Protein AF-A0A3S5AB88-F1 (afdb_monomer_lite)

Radius of gyration: 15.54 Å; chains: 1; bounding box: 28×22×49 Å

Secondary structure (DSSP, 8-state):
---HHHHHHHHHHHHT-HHHHHHHHTT-SSTTHHHHHHHHHHHGGGT-SS-TT-----TT-SS-HHHHHHHHTS---

InterPro domains:
  IPR002877 Ribosomal RNA methyltransferase, FtsJ domain [PF01728] (28-69)
  IPR029063 S-adenosyl-L-methionine-dependent methyltransferase superfamily [G3DSA:3.40.50.150] (25-73)
  IPR029063 S-adenosyl-L-methionine-dependent methyltransferase superfamily [SSF53335] (8-68)
  IPR050082 Ribosomal RNA large subunit methyltransferase RlmE [PTHR10920] (10-70)

Foldseek 3Di:
DPPPVVVVVVVVCVVPPVLQVVCVVVVAPGSCLVVQVVQQVVCVVVPGPDHPPDDDDDDPCVVPRVVVCNPDPRDPD

Organism: NCBI:txid117903

pLDDT: mean 87.07, std 10.78, range [55.19, 95.31]

Structure (mmCIF, N/CA/C/O backbone):
data_AF-A0A3S5AB88-F1
#
_entry.id   AF-A0A3S5AB88-F1
#
loop_
_atom_site.group_PDB
_atom_site.id
_atom_site.type_symbol
_atom_site.label_atom_id
_atom_site.label_alt_id
_atom_site.label_comp_id
_atom_site.label_asym_id
_atom_site.label_entity_id
_atom_site.label_seq_id
_atom_site.pdbx_PDB_ins_code
_atom_site.Cartn_x
_atom_site.Cartn_y
_atom_site.Cartn_z
_atom_site.occupancy
_atom_site.B_iso_or_equiv
_atom_site.auth_seq_id
_atom_site.auth_comp_id
_atom_site.auth_asym_id
_atom_site.auth_atom_id
_atom_site.pdbx_PDB_model_num
ATOM 1 N N . MET A 1 1 ? -2.876 -0.990 -34.092 1.00 55.19 1 MET A N 1
ATOM 2 C CA . MET A 1 1 ? -1.450 -1.364 -33.957 1.00 55.19 1 MET A CA 1
ATOM 3 C C . MET A 1 1 ? -0.732 -0.227 -33.234 1.00 55.19 1 MET A C 1
ATOM 5 O O . MET A 1 1 ? -0.778 0.890 -33.726 1.00 55.19 1 MET A O 1
ATOM 9 N N . MET A 1 2 ? -0.180 -0.456 -32.035 1.00 56.22 2 MET A N 1
ATOM 10 C CA . MET A 1 2 ? 0.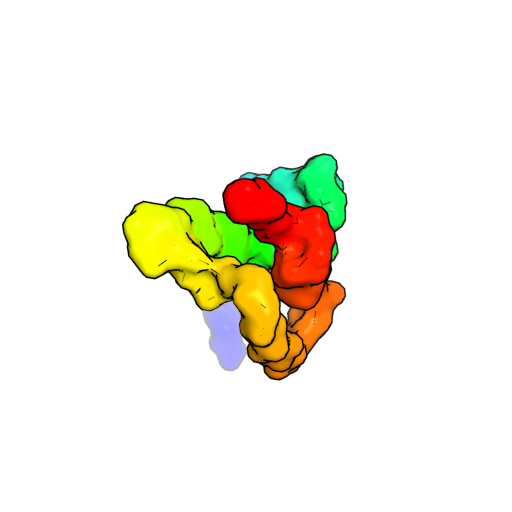574 0.574 -31.294 1.00 56.22 2 MET A CA 1
ATOM 11 C C . MET A 1 2 ? 1.892 0.871 -32.033 1.00 56.22 2 MET A C 1
ATOM 13 O O . MET A 1 2 ? 2.564 -0.080 -32.437 1.00 56.22 2 MET A O 1
ATOM 17 N N . PRO A 1 3 ? 2.295 2.138 -32.224 1.00 62.25 3 PRO A N 1
ATOM 18 C CA . PRO A 1 3 ? 3.541 2.458 -32.916 1.00 62.25 3 PRO A CA 1
ATOM 19 C C . PRO A 1 3 ? 4.753 1.930 -32.132 1.00 62.25 3 PRO A C 1
ATOM 21 O O . PRO A 1 3 ? 4.848 2.102 -30.913 1.00 62.25 3 PRO A O 1
ATOM 24 N N . ALA A 1 4 ? 5.709 1.314 -32.836 1.00 68.38 4 ALA A N 1
ATOM 25 C CA . ALA A 1 4 ? 6.863 0.616 -32.252 1.00 68.38 4 ALA A CA 1
ATOM 26 C C . ALA A 1 4 ? 7.696 1.479 -31.276 1.00 68.38 4 ALA A C 1
ATOM 28 O O . ALA A 1 4 ? 8.241 0.974 -30.295 1.00 68.38 4 ALA A O 1
ATOM 29 N N . LYS A 1 5 ? 7.739 2.802 -31.490 1.00 69.88 5 LYS A N 1
ATOM 30 C CA . LYS A 1 5 ? 8.434 3.766 -30.619 1.00 69.88 5 LYS A CA 1
ATOM 31 C C . LYS A 1 5 ? 7.818 3.852 -29.214 1.00 69.88 5 LYS A C 1
ATOM 33 O O . LYS A 1 5 ? 8.548 3.894 -28.227 1.00 69.88 5 LYS A O 1
ATOM 38 N N . CYS A 1 6 ? 6.489 3.821 -29.109 1.00 76.56 6 CYS A N 1
ATOM 39 C 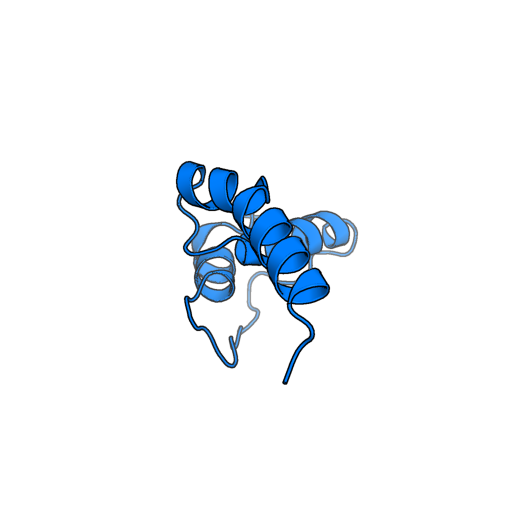CA . CYS A 1 6 ? 5.778 3.857 -27.828 1.00 76.56 6 CYS A CA 1
ATOM 40 C C . CYS A 1 6 ? 5.894 2.522 -27.080 1.00 76.56 6 CYS A C 1
ATOM 42 O O . CYS A 1 6 ? 6.074 2.520 -25.863 1.00 76.56 6 CYS A O 1
ATOM 44 N N . LEU A 1 7 ? 5.860 1.398 -27.808 1.00 84.50 7 LEU A N 1
ATOM 45 C CA . LEU A 1 7 ? 6.052 0.064 -27.232 1.00 84.50 7 LEU A CA 1
ATOM 46 C C . LEU A 1 7 ? 7.447 -0.084 -26.607 1.00 84.50 7 LEU A C 1
ATOM 48 O O . LEU A 1 7 ? 7.557 -0.518 -25.462 1.00 84.50 7 LEU A O 1
ATOM 52 N N . ASN A 1 8 ? 8.500 0.341 -27.311 1.00 86.06 8 ASN A N 1
ATOM 53 C CA . ASN A 1 8 ? 9.873 0.282 -26.797 1.00 86.06 8 ASN A CA 1
ATOM 54 C C . ASN A 1 8 ? 10.060 1.142 -25.541 1.00 86.06 8 ASN A C 1
ATOM 56 O O . ASN A 1 8 ? 10.698 0.708 -24.581 1.00 86.06 8 ASN A O 1
ATOM 60 N N . GLN A 1 9 ? 9.459 2.335 -25.507 1.00 87.81 9 GLN A N 1
ATOM 61 C CA . GLN A 1 9 ? 9.523 3.202 -24.332 1.00 87.81 9 GLN A CA 1
ATOM 62 C C . GLN A 1 9 ? 8.734 2.625 -23.144 1.00 87.81 9 GLN A C 1
ATOM 64 O O . GLN A 1 9 ? 9.202 2.695 -22.008 1.00 87.81 9 GLN A O 1
ATOM 69 N N . TRP A 1 10 ? 7.569 2.018 -23.391 1.00 86.25 10 TRP A N 1
ATOM 70 C CA . TRP A 1 10 ? 6.793 1.323 -22.360 1.00 86.25 10 TRP A CA 1
ATOM 71 C C . TRP A 1 10 ? 7.548 0.113 -21.798 1.00 86.25 10 TRP A C 1
ATOM 73 O O . TRP A 1 10 ? 7.655 -0.022 -20.580 1.00 86.25 10 TRP A O 1
ATOM 83 N N . LEU A 1 11 ? 8.138 -0.720 -22.663 1.00 86.81 11 LEU A N 1
ATOM 84 C CA . LEU A 1 11 ? 8.942 -1.878 -22.257 1.00 86.81 11 LEU A CA 1
ATOM 85 C C . LEU A 1 11 ? 10.159 -1.461 -21.431 1.00 86.81 11 LEU A C 1
ATOM 87 O O . LEU A 1 11 ? 10.460 -2.098 -20.422 1.00 86.81 11 LEU A O 1
ATOM 91 N N . HIS A 1 12 ? 10.841 -0.385 -21.831 1.00 89.19 12 HIS A N 1
ATOM 92 C CA . HIS A 1 12 ? 11.964 0.153 -21.071 1.00 89.19 12 HIS A CA 1
ATOM 93 C C . HIS A 1 12 ? 11.521 0.599 -19.672 1.00 89.19 12 HIS A C 1
ATOM 95 O O . HIS A 1 12 ? 12.095 0.134 -18.694 1.00 89.19 12 HIS A O 1
ATOM 101 N N . ARG A 1 13 ? 10.440 1.390 -19.567 1.00 86.69 13 ARG A N 1
ATOM 102 C CA . ARG A 1 13 ? 9.868 1.820 -18.275 1.00 86.69 13 ARG A CA 1
ATOM 103 C C . ARG A 1 13 ? 9.466 0.646 -17.387 1.00 86.69 13 ARG A C 1
ATOM 105 O O . ARG A 1 13 ? 9.699 0.694 -16.189 1.00 86.69 13 ARG A O 1
ATOM 112 N N . GLN A 1 14 ? 8.863 -0.400 -17.956 1.00 83.12 14 GLN A N 1
ATOM 113 C CA . GLN A 1 14 ? 8.509 -1.599 -17.192 1.00 83.12 14 GLN A CA 1
ATOM 114 C C . GLN A 1 14 ? 9.759 -2.304 -16.663 1.00 83.12 14 GLN A C 1
ATOM 116 O O . GLN A 1 14 ? 9.788 -2.693 -15.504 1.00 83.12 14 GLN A O 1
ATOM 121 N N . ARG A 1 15 ? 10.808 -2.447 -17.481 1.00 83.56 15 ARG A N 1
ATOM 122 C CA . ARG A 1 15 ? 12.060 -3.104 -17.068 1.00 83.56 15 ARG A CA 1
ATOM 123 C C . ARG A 1 15 ? 12.828 -2.323 -16.004 1.00 83.56 15 ARG A C 1
ATOM 125 O O . ARG A 1 15 ? 13.465 -2.948 -15.163 1.00 83.56 15 ARG A O 1
ATOM 132 N N . THR A 1 16 ? 12.794 -0.994 -16.056 1.00 89.19 16 THR A N 1
ATOM 133 C CA . THR A 1 16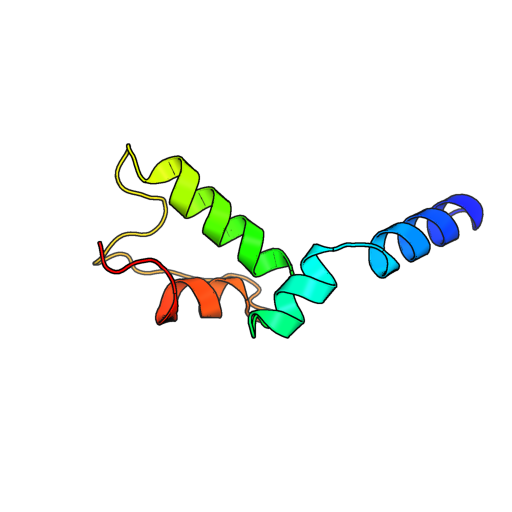 ? 13.542 -0.127 -15.135 1.00 89.19 16 THR A CA 1
ATOM 134 C C . THR A 1 16 ? 12.744 0.297 -13.906 1.00 89.19 16 THR A C 1
ATOM 136 O O . THR A 1 16 ? 13.263 1.056 -13.092 1.00 89.19 16 THR A O 1
ATOM 139 N N . ASP A 1 17 ? 11.503 -0.170 -13.748 1.00 91.44 17 ASP A N 1
ATOM 140 C CA . ASP A 1 17 ? 10.668 0.230 -12.621 1.00 91.44 17 ASP A CA 1
ATOM 141 C C . ASP A 1 17 ? 11.244 -0.307 -11.292 1.00 91.44 17 ASP A C 1
ATOM 143 O O . ASP A 1 17 ? 11.276 -1.530 -11.081 1.00 91.44 17 ASP A O 1
ATOM 147 N N . PRO A 1 18 ? 11.673 0.578 -10.370 1.00 94.06 18 PRO A N 1
ATOM 148 C CA . PRO A 1 18 ? 12.287 0.165 -9.112 1.00 94.06 18 PRO A CA 1
ATOM 149 C C . PRO A 1 18 ? 11.319 -0.635 -8.235 1.00 94.06 18 PRO A C 1
ATOM 151 O O . PRO A 1 18 ? 11.744 -1.564 -7.551 1.00 94.06 18 PRO A O 1
ATOM 154 N N . TYR A 1 19 ? 10.011 -0.377 -8.315 1.00 94.25 19 TYR A N 1
ATOM 155 C CA . TYR A 1 19 ? 9.015 -1.086 -7.517 1.00 94.25 19 TYR A CA 1
ATOM 156 C C . TYR A 1 19 ? 8.844 -2.544 -7.938 1.00 94.25 19 TYR A C 1
ATOM 158 O O . TYR A 1 19 ? 8.355 -3.350 -7.150 1.00 94.25 19 TYR A O 1
ATOM 166 N N . ILE A 1 20 ? 9.247 -2.933 -9.152 1.00 91.88 20 ILE A N 1
ATOM 167 C CA . ILE A 1 20 ? 9.275 -4.356 -9.523 1.00 91.88 20 ILE A CA 1
ATOM 168 C C . ILE A 1 20 ? 10.390 -5.076 -8.763 1.00 91.88 20 ILE A C 1
ATOM 170 O O . ILE A 1 20 ? 10.178 -6.186 -8.271 1.00 91.88 20 ILE A O 1
ATOM 174 N N . ARG A 1 21 ? 11.563 -4.444 -8.643 1.00 92.06 21 ARG A N 1
ATOM 175 C CA . ARG A 1 21 ? 12.680 -4.976 -7.857 1.00 92.06 21 ARG A CA 1
ATOM 176 C C . ARG A 1 21 ? 12.323 -5.009 -6.374 1.00 92.06 21 ARG A C 1
ATOM 178 O O . ARG A 1 21 ? 12.443 -6.064 -5.758 1.00 92.06 21 ARG A O 1
ATOM 185 N N . GLU A 1 22 ? 11.812 -3.903 -5.840 1.00 95.31 22 GLU A N 1
ATOM 186 C CA . GLU A 1 22 ? 11.416 -3.810 -4.434 1.00 95.31 22 GLU A CA 1
ATOM 187 C C . GLU A 1 22 ? 10.288 -4.777 -4.080 1.00 95.31 22 GLU A C 1
ATOM 189 O O . GLU A 1 22 ? 10.317 -5.374 -3.009 1.00 95.31 22 GLU A O 1
ATOM 194 N N . ALA A 1 23 ? 9.324 -5.008 -4.981 1.00 94.88 23 ALA A N 1
ATOM 195 C CA . ALA A 1 23 ? 8.269 -5.992 -4.745 1.00 94.88 23 ALA A CA 1
ATOM 196 C C . ALA A 1 23 ? 8.859 -7.387 -4.534 1.00 94.88 23 ALA A C 1
ATOM 198 O O . ALA A 1 23 ? 8.474 -8.076 -3.595 1.00 94.88 23 ALA A O 1
ATOM 199 N N . ARG A 1 24 ? 9.833 -7.782 -5.362 1.00 92.38 24 ARG A N 1
ATOM 200 C CA . ARG A 1 24 ? 10.509 -9.077 -5.221 1.00 92.38 24 ARG A CA 1
ATOM 201 C C . ARG A 1 24 ? 11.291 -9.164 -3.911 1.00 92.38 24 ARG A C 1
ATOM 203 O O . ARG A 1 24 ? 11.147 -10.154 -3.205 1.00 92.38 24 ARG A O 1
ATOM 210 N N . LEU A 1 25 ? 12.070 -8.133 -3.573 1.00 95.31 25 LEU A N 1
ATOM 211 C CA . LEU A 1 25 ? 12.861 -8.092 -2.334 1.00 95.31 25 LEU A CA 1
ATOM 212 C C . LEU A 1 25 ? 11.974 -8.109 -1.080 1.00 95.31 25 LEU A C 1
ATOM 214 O O . LEU A 1 25 ? 12.243 -8.837 -0.131 1.00 95.31 25 LEU A O 1
ATOM 218 N N . SER A 1 26 ? 10.868 -7.367 -1.107 1.00 93.31 26 SER A N 1
ATOM 219 C CA . SER A 1 26 ? 9.907 -7.250 -0.003 1.00 93.31 26 SER A CA 1
ATOM 220 C C . SER A 1 26 ? 8.870 -8.385 0.042 1.00 93.31 26 SER A C 1
ATOM 222 O O . SER A 1 26 ? 7.928 -8.329 0.844 1.00 93.31 26 SER A O 1
ATOM 224 N N . SER A 1 27 ? 9.028 -9.404 -0.814 1.00 93.69 27 SER A N 1
ATOM 225 C CA . SER A 1 27 ? 8.137 -10.567 -0.944 1.00 93.69 27 SER A CA 1
ATOM 226 C C . SER A 1 27 ? 6.671 -10.220 -1.255 1.00 93.69 27 SER A C 1
ATOM 228 O O . SER A 1 27 ? 5.742 -10.897 -0.810 1.00 93.69 27 SER A O 1
ATOM 230 N N . TYR A 1 28 ? 6.444 -9.166 -2.040 1.00 95.06 28 TYR A N 1
ATOM 231 C CA . TYR A 1 28 ? 5.139 -8.830 -2.609 1.00 95.06 28 TYR A CA 1
ATOM 232 C C . TYR A 1 28 ? 4.928 -9.515 -3.956 1.00 95.06 28 TYR A C 1
ATOM 234 O O . TYR A 1 28 ? 5.829 -9.556 -4.797 1.00 95.06 28 TYR A O 1
ATOM 242 N N . ARG A 1 29 ? 3.701 -9.985 -4.212 1.00 93.62 29 ARG A N 1
ATOM 243 C CA . ARG A 1 29 ? 3.371 -10.666 -5.478 1.00 93.62 29 ARG A CA 1
ATOM 244 C C . ARG A 1 29 ? 3.557 -9.781 -6.714 1.00 93.62 29 ARG A C 1
ATOM 246 O O . ARG A 1 29 ? 3.897 -10.278 -7.784 1.00 93.62 29 ARG A O 1
ATOM 253 N N . CYS A 1 30 ? 3.345 -8.473 -6.594 1.00 94.19 30 CYS A N 1
ATOM 254 C CA . CYS A 1 30 ? 3.619 -7.496 -7.643 1.00 94.19 30 CYS A CA 1
ATOM 255 C C . CYS A 1 30 ? 3.730 -6.072 -7.085 1.00 94.19 30 CYS A C 1
ATOM 257 O O . CYS A 1 30 ? 3.317 -5.783 -5.962 1.00 94.19 30 CYS A O 1
ATOM 259 N N . ARG A 1 31 ? 4.230 -5.150 -7.918 1.00 94.94 31 ARG A N 1
ATOM 260 C CA . ARG A 1 31 ? 4.458 -3.743 -7.550 1.00 94.94 31 ARG A CA 1
ATOM 261 C C . ARG A 1 31 ? 3.202 -2.977 -7.116 1.00 94.94 31 ARG A C 1
ATOM 263 O O . ARG A 1 31 ? 3.326 -1.907 -6.534 1.00 94.94 31 ARG A O 1
ATOM 270 N N . SER A 1 32 ? 1.993 -3.471 -7.414 1.00 94.81 32 SER A N 1
ATOM 271 C CA . SER A 1 32 ? 0.763 -2.779 -7.010 1.00 94.81 32 SER A CA 1
ATOM 272 C C . SER A 1 32 ? 0.546 -2.790 -5.496 1.00 94.81 32 SER A C 1
ATOM 274 O O . SER A 1 32 ? -0.179 -1.918 -5.023 1.00 94.81 32 SER A O 1
ATOM 276 N N . ALA A 1 33 ? 1.203 -3.690 -4.747 1.00 94.94 33 ALA A N 1
ATOM 277 C CA . ALA A 1 33 ? 1.199 -3.704 -3.280 1.00 94.94 33 ALA A CA 1
ATOM 278 C C . ALA A 1 33 ? 1.544 -2.327 -2.691 1.00 94.94 33 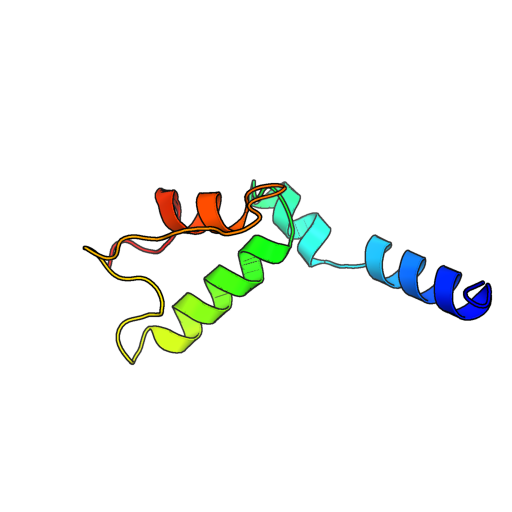ALA A C 1
ATOM 280 O O . ALA A 1 33 ? 0.850 -1.832 -1.808 1.00 94.94 33 ALA A O 1
ATOM 281 N N . PHE A 1 34 ? 2.571 -1.672 -3.245 1.00 94.94 34 PHE A N 1
ATOM 282 C CA . PHE A 1 34 ? 3.043 -0.376 -2.759 1.00 94.94 34 PHE A CA 1
ATOM 283 C C . PHE A 1 34 ? 1.992 0.723 -2.857 1.00 94.94 34 PHE A C 1
ATOM 285 O O . PHE A 1 34 ? 1.974 1.604 -2.010 1.00 94.94 34 PHE A O 1
ATOM 292 N N . LYS A 1 35 ? 1.074 0.648 -3.829 1.00 94.38 35 LYS A N 1
ATOM 293 C CA . LYS A 1 35 ? -0.013 1.628 -3.943 1.00 94.38 35 LYS A CA 1
ATOM 294 C C . LYS A 1 35 ? -0.924 1.583 -2.724 1.00 94.38 35 LYS A C 1
ATOM 296 O O . LYS A 1 35 ? -1.250 2.624 -2.174 1.00 94.38 35 LYS A O 1
ATOM 301 N N . LEU A 1 36 ? -1.326 0.380 -2.312 1.00 93.69 36 LEU A N 1
ATOM 302 C CA . LEU A 1 36 ? -2.207 0.214 -1.163 1.00 93.69 36 LEU A CA 1
ATOM 303 C C . LEU A 1 36 ? -1.492 0.593 0.138 1.00 93.69 36 LEU A C 1
ATOM 305 O O . LEU A 1 36 ? -2.080 1.275 0.967 1.00 93.69 36 LEU A O 1
ATOM 309 N N . LEU A 1 37 ? -0.216 0.220 0.282 1.00 93.56 37 LEU A N 1
ATOM 310 C CA . LEU A 1 37 ? 0.602 0.591 1.443 1.00 93.56 37 LEU A CA 1
ATOM 311 C C . LEU A 1 37 ? 0.763 2.109 1.574 1.00 93.56 37 LEU A C 1
ATOM 313 O O . LEU A 1 37 ? 0.493 2.655 2.636 1.00 93.56 37 LEU A O 1
ATOM 317 N N . GLN A 1 38 ? 1.134 2.794 0.489 1.00 94.19 38 GLN A N 1
ATOM 318 C CA . GLN A 1 38 ? 1.274 4.252 0.478 1.00 94.19 38 GLN A CA 1
ATOM 319 C C . GLN A 1 38 ? -0.062 4.952 0.747 1.00 94.19 38 GLN A C 1
ATOM 321 O O . GLN A 1 38 ? -0.104 5.929 1.489 1.00 94.19 38 GLN A O 1
ATOM 326 N N . LEU A 1 39 ? -1.166 4.447 0.180 1.00 94.06 39 LEU A N 1
ATOM 327 C CA . LEU A 1 39 ? -2.503 4.969 0.471 1.00 94.06 39 LEU A CA 1
ATOM 328 C C . LEU A 1 39 ? -2.850 4.810 1.951 1.00 94.06 39 LEU A C 1
ATOM 330 O O . LEU A 1 39 ? -3.288 5.777 2.570 1.00 94.06 39 LEU A O 1
ATOM 334 N N . GLN A 1 40 ? -2.617 3.627 2.522 1.00 93.31 40 GLN A N 1
ATOM 335 C CA . GLN A 1 40 ? -2.846 3.385 3.942 1.00 93.31 40 GLN A CA 1
ATOM 336 C C . GLN A 1 40 ? -2.031 4.349 4.809 1.00 93.31 40 GLN A C 1
ATOM 338 O O . GLN A 1 40 ? -2.600 4.978 5.696 1.00 93.31 40 GLN A O 1
ATOM 343 N N . GLU A 1 41 ? -0.729 4.477 4.542 1.00 92.44 41 GLU A N 1
ATOM 344 C CA . GLU A 1 41 ? 0.183 5.360 5.276 1.00 92.44 41 GLU A CA 1
ATOM 345 C C . GLU A 1 41 ? -0.267 6.824 5.190 1.00 92.44 41 GLU A C 1
ATOM 347 O O . GLU A 1 41 ? -0.389 7.501 6.209 1.00 92.44 41 GLU A O 1
ATOM 352 N N . SER A 1 42 ? -0.614 7.297 3.989 1.00 93.56 42 SER A N 1
ATOM 353 C CA . SER A 1 42 ? -1.067 8.678 3.779 1.00 93.56 42 SER A CA 1
ATOM 354 C C . SER A 1 42 ? -2.374 9.009 4.506 1.00 93.56 42 SER A C 1
ATOM 356 O O . SER A 1 42 ? -2.582 10.147 4.924 1.00 93.56 42 SER A O 1
ATOM 358 N N . LEU A 1 43 ? -3.253 8.016 4.671 1.00 92.50 43 LEU A N 1
ATOM 359 C CA . LEU A 1 43 ? -4.544 8.164 5.339 1.00 92.50 43 LEU A CA 1
ATOM 360 C C . LEU A 1 43 ? -4.478 7.822 6.828 1.00 92.50 43 LEU A C 1
ATOM 362 O O . LEU A 1 43 ? -5.480 7.975 7.523 1.00 92.50 43 LEU A O 1
ATOM 366 N N . LEU A 1 44 ? -3.325 7.398 7.348 1.00 88.75 44 LEU A N 1
ATOM 367 C CA . LEU A 1 44 ? -3.167 7.038 8.755 1.00 88.75 44 LEU A CA 1
ATOM 368 C C . LEU A 1 44 ? -3.623 8.155 9.724 1.00 88.75 44 LEU A C 1
ATOM 370 O O . LEU A 1 44 ? -4.350 7.825 10.661 1.00 88.75 44 LEU A O 1
ATOM 374 N N . PRO A 1 45 ? -3.352 9.461 9.485 1.00 90.81 45 PRO A N 1
ATOM 375 C CA . PRO A 1 45 ? -3.821 10.538 10.367 1.00 90.81 45 PRO A CA 1
ATOM 376 C C . PRO A 1 45 ? -5.347 10.668 10.460 1.00 90.81 45 PRO A C 1
ATOM 378 O O . PRO A 1 45 ? -5.860 11.213 11.434 1.00 90.81 45 PRO A O 1
ATOM 381 N N . THR A 1 46 ? -6.086 10.179 9.459 1.00 91.12 46 THR A N 1
ATOM 382 C CA . THR A 1 46 ? -7.559 10.171 9.445 1.00 91.12 46 THR A CA 1
ATOM 383 C C . THR A 1 46 ? -8.139 8.795 9.779 1.00 91.12 46 THR A C 1
ATOM 385 O O . THR A 1 46 ? -9.354 8.599 9.693 1.00 91.12 46 THR A O 1
ATOM 388 N N . GLY A 1 47 ? -7.286 7.849 10.193 1.00 86.75 47 GLY A N 1
ATOM 389 C CA . GLY A 1 47 ? -7.641 6.496 10.623 1.00 86.75 47 GLY A CA 1
ATOM 390 C C . GLY A 1 47 ? -7.362 5.391 9.600 1.00 86.75 47 GLY A C 1
ATOM 391 O O . GLY A 1 47 ? -7.787 4.264 9.815 1.00 86.75 47 GLY A O 1
ATOM 392 N N . GLY A 1 48 ? -6.686 5.679 8.487 1.00 89.56 48 GLY A N 1
ATOM 393 C CA . GLY A 1 48 ? -6.333 4.702 7.451 1.00 89.56 48 GLY A CA 1
ATOM 394 C C . GLY A 1 48 ? -7.481 4.371 6.490 1.00 89.56 48 GLY A C 1
ATOM 395 O O . GLY A 1 48 ? -8.655 4.646 6.771 1.00 89.56 48 GLY A O 1
ATOM 396 N N . LEU A 1 49 ? -7.127 3.777 5.342 1.00 91.88 49 LEU A N 1
ATOM 397 C CA . LEU A 1 49 ? -8.070 3.329 4.310 1.00 91.88 49 LEU A CA 1
ATOM 398 C C . LEU A 1 49 ? -8.796 2.046 4.735 1.00 91.88 49 LEU A C 1
ATOM 400 O O . LEU A 1 49 ? -10.018 1.949 4.642 1.00 91.88 49 LEU A O 1
ATOM 404 N N . ILE A 1 50 ? -8.032 1.061 5.205 1.00 91.50 50 ILE A N 1
ATOM 405 C CA . ILE A 1 50 ? -8.530 -0.211 5.733 1.00 91.50 50 ILE A CA 1
ATOM 406 C C . ILE A 1 50 ? -8.313 -0.205 7.246 1.00 91.50 50 ILE A C 1
ATOM 408 O O . ILE A 1 50 ? -7.243 0.179 7.719 1.00 91.50 50 ILE A O 1
ATOM 412 N N . ARG A 1 51 ? -9.336 -0.612 8.003 1.00 88.50 51 ARG A N 1
ATOM 413 C CA . ARG A 1 51 ? -9.360 -0.562 9.470 1.00 88.50 51 ARG A CA 1
ATOM 414 C C . ARG A 1 51 ? -9.766 -1.909 10.055 1.00 88.50 51 ARG A C 1
ATOM 416 O O . ARG A 1 51 ? -10.452 -2.675 9.372 1.00 88.50 51 ARG A O 1
ATOM 423 N N . PRO A 1 52 ? -9.408 -2.188 11.320 1.00 86.19 52 PRO A N 1
ATOM 424 C CA . PRO A 1 52 ? -9.938 -3.340 12.037 1.00 86.19 52 PRO A CA 1
ATOM 425 C C . PRO A 1 52 ? -11.467 -3.388 11.971 1.00 86.19 52 PRO A C 1
ATOM 427 O O . PRO A 1 52 ? -12.138 -2.373 12.143 1.00 86.19 52 PRO A O 1
ATOM 430 N N . GLY A 1 53 ? -12.010 -4.573 11.698 1.00 87.62 53 GLY A N 1
ATOM 431 C CA . GLY A 1 53 ? -13.452 -4.790 11.557 1.00 87.62 53 GLY A CA 1
ATOM 432 C C . GLY A 1 53 ? -14.025 -4.484 10.169 1.00 87.62 53 GLY A C 1
ATOM 433 O O . GLY A 1 53 ? -15.189 -4.793 9.928 1.00 87.62 53 GLY A O 1
ATOM 434 N N . HIS A 1 54 ? -13.244 -3.930 9.234 1.00 91.25 54 HIS A N 1
ATOM 435 C CA . HIS A 1 54 ? -13.686 -3.813 7.843 1.00 91.25 54 HIS A CA 1
ATOM 436 C C . HIS A 1 54 ? -13.702 -5.181 7.152 1.00 91.25 54 HIS A C 1
ATOM 438 O O . HIS A 1 54 ? -12.783 -5.984 7.301 1.00 91.25 54 HIS A O 1
ATOM 444 N N . VAL A 1 55 ? -14.716 -5.399 6.316 1.00 92.12 55 VAL A N 1
ATOM 445 C CA . VAL A 1 55 ? -14.740 -6.497 5.346 1.00 92.12 55 VAL A CA 1
ATOM 446 C C . VAL A 1 55 ? -14.193 -5.968 4.025 1.00 92.12 55 VAL A C 1
ATOM 448 O O . VAL A 1 55 ? -14.707 -4.989 3.485 1.00 92.12 55 VAL A O 1
ATOM 451 N N . VAL A 1 56 ? -13.138 -6.599 3.512 1.00 91.44 56 VAL A N 1
ATOM 452 C CA . VAL A 1 56 ? -12.457 -6.181 2.280 1.00 91.44 56 VAL A CA 1
ATOM 453 C C . VAL A 1 56 ? -12.780 -7.164 1.158 1.00 91.44 56 VAL A C 1
ATOM 455 O O . VAL A 1 56 ? -12.600 -8.368 1.315 1.00 91.44 56 VAL A O 1
ATOM 458 N N . LEU A 1 57 ? -13.226 -6.640 0.015 1.00 93.12 57 LEU A N 1
ATOM 459 C CA . LEU A 1 57 ? -13.439 -7.401 -1.216 1.00 93.12 57 LEU A CA 1
AT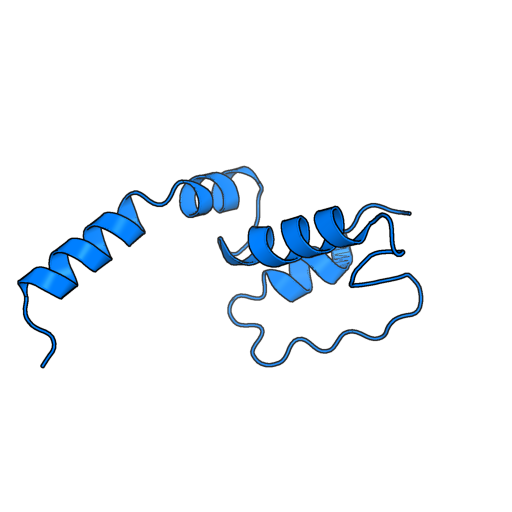OM 460 C C . LEU A 1 57 ? -12.460 -6.916 -2.294 1.00 93.12 57 LEU A C 1
ATOM 462 O O . LEU A 1 57 ? -12.544 -5.773 -2.740 1.00 93.12 57 LEU A O 1
ATOM 466 N N . ASP A 1 58 ? -11.542 -7.785 -2.721 1.00 91.81 58 ASP A N 1
ATOM 467 C CA . ASP A 1 58 ? -10.576 -7.501 -3.792 1.00 91.81 58 ASP A CA 1
ATOM 468 C C . ASP A 1 58 ? -11.123 -7.986 -5.147 1.00 91.81 58 ASP A C 1
ATOM 470 O O . ASP A 1 58 ? -11.001 -9.154 -5.531 1.00 91.81 58 ASP A O 1
ATOM 474 N N . CYS A 1 59 ? -11.786 -7.080 -5.8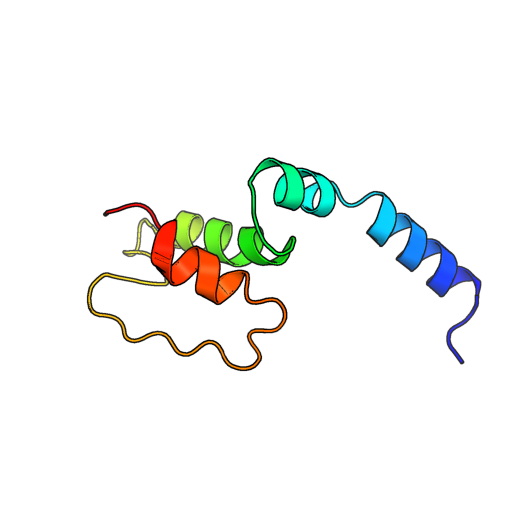70 1.00 92.50 59 CYS A N 1
ATOM 475 C CA . CYS A 1 59 ? -12.346 -7.360 -7.190 1.00 92.50 59 CYS A CA 1
ATOM 476 C C . CYS A 1 59 ? -11.236 -7.404 -8.249 1.00 92.50 59 CYS A C 1
ATOM 478 O O . CYS A 1 59 ? -10.721 -6.369 -8.670 1.00 92.50 59 CYS A O 1
ATOM 480 N N . GLY A 1 60 ? -10.912 -8.605 -8.735 1.00 89.31 60 GLY A N 1
ATOM 481 C CA . GLY A 1 60 ? -9.866 -8.791 -9.745 1.00 89.31 60 GLY A CA 1
ATOM 482 C C . GLY A 1 60 ? -8.473 -8.970 -9.143 1.00 89.31 60 GLY A C 1
ATOM 483 O O . GLY A 1 60 ? -7.496 -8.454 -9.682 1.00 89.31 60 GLY A O 1
ATOM 484 N N . ALA A 1 61 ? -8.383 -9.748 -8.062 1.00 88.19 61 ALA A N 1
ATOM 485 C CA . ALA A 1 61 ? -7.174 -10.038 -7.293 1.00 88.19 61 ALA A CA 1
ATOM 486 C C . ALA A 1 61 ? -6.070 -10.820 -8.047 1.00 88.19 61 ALA A C 1
ATOM 488 O O . ALA A 1 61 ? -5.324 -11.576 -7.437 1.00 88.19 61 ALA A O 1
ATOM 489 N N . ALA A 1 62 ? -5.905 -10.684 -9.363 1.00 90.94 62 ALA A N 1
ATOM 490 C CA . ALA A 1 62 ? -4.748 -11.225 -10.075 1.00 90.94 62 ALA A CA 1
ATOM 491 C C . ALA A 1 62 ? -3.626 -10.165 -10.107 1.00 90.94 62 ALA A C 1
ATOM 493 O O . ALA A 1 62 ? -3.838 -9.079 -10.646 1.00 90.94 62 ALA A O 1
ATOM 494 N N . PRO A 1 63 ? -2.415 -10.417 -9.563 1.00 92.12 63 PRO A N 1
ATOM 495 C CA . PRO A 1 63 ? -1.921 -11.639 -8.908 1.00 92.12 63 PRO A CA 1
ATOM 496 C C . PRO A 1 63 ? -2.173 -11.722 -7.384 1.00 92.12 63 PRO A C 1
ATOM 498 O O . PRO A 1 63 ? -1.736 -12.688 -6.752 1.00 92.12 63 PRO A O 1
ATOM 501 N N . GLY A 1 64 ? -2.820 -10.712 -6.790 1.00 92.62 64 GLY A N 1
ATOM 502 C CA . GLY A 1 64 ? -3.342 -10.772 -5.413 1.00 92.62 64 GLY A CA 1
ATOM 503 C C . GLY A 1 64 ? -2.574 -9.930 -4.405 1.00 92.62 64 GLY A C 1
ATOM 504 O O . GLY A 1 64 ? -2.640 -10.178 -3.210 1.00 92.62 64 GLY A O 1
ATOM 505 N N . SER A 1 65 ? -1.801 -8.950 -4.871 1.00 93.81 65 SER A N 1
ATOM 506 C CA . SER A 1 65 ? -0.953 -8.120 -4.007 1.00 93.81 65 SER A CA 1
ATOM 507 C C . SER A 1 65 ? -1.722 -7.220 -3.048 1.00 93.81 65 SER A C 1
ATOM 509 O O . SER A 1 65 ? -1.198 -6.901 -1.989 1.00 93.81 65 SER A O 1
ATOM 511 N N . TRP A 1 66 ? -2.929 -6.780 -3.415 1.00 94.31 66 TRP A N 1
ATOM 512 C CA . TRP A 1 66 ? -3.764 -5.965 -2.530 1.00 94.31 66 TRP A CA 1
ATOM 513 C C . TRP A 1 66 ? -4.344 -6.834 -1.422 1.00 94.31 66 TRP A C 1
ATOM 515 O O . TRP A 1 66 ? -4.067 -6.552 -0.264 1.00 94.31 66 TRP A O 1
ATOM 525 N N . SER A 1 67 ? -4.964 -7.965 -1.775 1.00 93.62 67 SER A N 1
ATOM 526 C CA . SER A 1 67 ? -5.330 -9.021 -0.819 1.00 93.62 67 SER A CA 1
ATOM 527 C C . SER A 1 67 ? -4.178 -9.409 0.124 1.00 93.62 67 SER A C 1
ATOM 529 O O . SER A 1 67 ? -4.363 -9.441 1.335 1.00 93.62 67 SER A O 1
ATOM 531 N N . GLN A 1 68 ? -2.966 -9.637 -0.405 1.00 93.69 68 GLN A N 1
ATOM 532 C CA . GLN A 1 68 ? -1.781 -9.969 0.404 1.00 93.69 68 GLN A CA 1
ATOM 533 C C . GLN A 1 68 ? -1.459 -8.881 1.440 1.00 93.69 68 GLN A C 1
ATOM 535 O O . GLN A 1 68 ? -1.115 -9.188 2.580 1.00 93.69 68 GLN A O 1
ATOM 540 N N . VAL A 1 69 ? -1.521 -7.611 1.034 1.00 92.94 69 VAL A N 1
ATOM 541 C CA . VAL A 1 69 ? -1.245 -6.473 1.918 1.00 92.94 69 VAL A CA 1
ATOM 542 C C . VAL A 1 69 ? -2.346 -6.321 2.965 1.00 92.94 69 VAL A C 1
ATOM 544 O O . VAL A 1 69 ? -2.021 -6.140 4.137 1.00 92.94 69 VAL A O 1
ATOM 547 N N . SER A 1 70 ? -3.611 -6.420 2.550 1.00 90.94 70 SER A N 1
ATOM 548 C CA . SER A 1 70 ? -4.788 -6.275 3.410 1.00 90.94 70 SER A CA 1
ATOM 549 C C . SER A 1 70 ? -4.845 -7.298 4.541 1.00 90.94 70 SER A C 1
ATOM 551 O O . SER A 1 70 ? -5.335 -6.960 5.611 1.00 90.94 70 SER A O 1
ATOM 553 N N . ASP A 1 71 ? -4.348 -8.513 4.306 1.00 84.62 71 ASP A N 1
ATOM 554 C CA . ASP A 1 71 ? -4.384 -9.609 5.279 1.00 84.62 71 ASP A CA 1
ATOM 555 C C . ASP A 1 71 ? -3.209 -9.563 6.274 1.00 84.62 71 ASP A C 1
ATOM 557 O O . ASP A 1 71 ? -3.400 -9.658 7.482 1.00 84.62 71 ASP A O 1
ATOM 561 N N . PHE A 1 72 ? -1.976 -9.368 5.783 1.00 68.94 72 PHE A N 1
ATOM 562 C CA . PHE A 1 72 ? -0.769 -9.643 6.581 1.00 68.94 72 PHE A CA 1
ATOM 563 C C . PHE A 1 72 ? 0.076 -8.431 6.980 1.00 68.94 72 PHE A C 1
ATOM 565 O O . PHE A 1 72 ? 0.930 -8.569 7.857 1.00 68.94 72 PHE A O 1
ATOM 572 N N . LYS A 1 73 ? -0.040 -7.286 6.294 1.00 65.81 73 LYS A N 1
ATOM 573 C CA . LYS A 1 73 ? 1.007 -6.244 6.362 1.00 65.81 73 LYS A CA 1
ATOM 574 C C . LYS A 1 73 ? 0.537 -4.831 6.650 1.00 65.81 73 LYS A C 1
ATOM 576 O O . LYS A 1 73 ? 1.390 -3.957 6.811 1.00 65.81 73 LYS A O 1
ATOM 581 N N . LEU A 1 74 ? -0.766 -4.575 6.713 1.00 72.81 74 LEU A N 1
ATOM 582 C CA . LEU A 1 74 ? -1.203 -3.300 7.270 1.00 72.81 74 LEU A CA 1
ATOM 583 C C . LEU A 1 74 ? -0.760 -3.273 8.737 1.00 72.81 74 LEU A C 1
ATOM 585 O O . LEU A 1 74 ? -0.966 -4.274 9.427 1.00 72.81 74 LEU A O 1
ATOM 589 N N . PRO A 1 75 ? -0.086 -2.198 9.189 1.00 59.25 75 PRO A N 1
ATOM 590 C CA . PRO A 1 75 ? 0.389 -2.121 10.558 1.00 59.25 75 PRO A CA 1
ATOM 591 C C . PRO A 1 75 ? -0.774 -2.435 11.495 1.00 59.25 75 PRO A C 1
ATOM 593 O O . PRO A 1 75 ? -1.882 -1.920 11.315 1.00 59.25 75 PRO A O 1
ATOM 596 N N . LEU A 1 76 ? -0.513 -3.328 12.452 1.00 55.19 76 LEU A N 1
ATOM 597 C CA . LEU A 1 76 ? -1.333 -3.426 13.647 1.00 55.19 76 LEU A CA 1
ATOM 598 C C . LEU A 1 76 ? -1.312 -2.013 14.235 1.00 55.19 76 LEU A C 1
ATOM 600 O O . LEU A 1 76 ? -0.243 -1.518 14.579 1.00 55.19 76 LEU A O 1
ATOM 604 N N . TRP A 1 77 ? -2.466 -1.365 14.115 1.00 55.88 77 TRP A N 1
ATOM 605 C CA . TRP A 1 77 ? -2.882 -0.075 14.662 1.00 55.88 77 TRP A CA 1
ATOM 606 C C . TRP A 1 77 ? -2.016 0.457 15.809 1.00 55.88 77 TRP A C 1
ATOM 608 O O . TRP A 1 77 ? -1.728 -0.302 16.759 1.00 55.88 77 TRP A O 1
#

Sequence (77 aa):
MMPAKCLNQWLHRQRTDPYIREARLSSYRCRSAFKLLQLQESLLPTGGLIRPGHVVLDCGAAPGSWSQVSDFKLPLW